Protein AF-A0A974H8M9-F1 (afdb_monomer)

Sequence (174 aa):
MPKRSYPFDSVSPLQLKTHVGEKELCQGVAGDTLMRDIFEKTKMLLFKGAKAVVGKQEHQRENGQDVSVPELPSGQTVIGHDGKLCRNTQLRKSTLTGVSKACSSCVRSVAAKETCSQCERYVCKQCCKVCSCCSAIICSFCTDVLLWIRISMRMPAVLQGNKRTDSFAQLGRK

Organism: Xenopus laevis (NCBI:txid8355)

Solvent-accessible surface area (backbone atoms only — not comparable to full-atom values): 11616 Å² total; per-residue (Å²): 131,85,79,77,80,74,93,60,75,93,70,60,77,81,88,70,90,76,89,83,51,71,72,54,51,56,71,35,98,59,11,70,60,52,52,49,52,50,50,52,53,50,52,51,51,52,52,53,52,51,49,60,58,56,65,60,61,78,79,68,87,72,82,92,74,79,89,77,68,78,86,70,64,93,78,47,69,40,76,40,100,86,72,43,83,34,68,64,72,81,67,77,80,59,87,59,90,72,68,72,69,30,15,77,80,78,64,48,72,50,94,64,67,48,60,16,77,84,76,70,42,44,24,32,77,89,41,42,45,67,39,93,88,74,66,45,40,31,34,60,74,56,49,59,58,50,49,53,54,50,55,69,71,66,64,78,93,75,88,84,89,80,87,82,78,88,79,80,89,77,89,78,92,130

Secondary structure (DSSP, 8-state):
-PPPP-TTTTTS---------HHHHHTSTTHHHHHHHHHHHHHHHHHHHHHHHHTTTTT--SS----------TTPEEEPTTS-EEE------S--TT---B-TTT--B-SS-EE-TTT--EE-TTTEEE-TTT--EEEHHHHHHHHHHHHHH---------------------

InterPro domains:
  IPR022773 Siva [PF05458] (1-145)
  IPR022773 Siva [PTHR14365] (1-145)

Nearest PDB structures (foldseek):
  2zet-assembly2_D  TM=4.647E-01  e=1.419E-01  Mus musculus
  7o4l-assembly1_4  TM=3.856E-01  e=3.793E+00  Saccharomyces cerevisiae S288C
  8c60-assembly1_C  TM=2.326E-01  e=3.793E+00  Homo sapiens
  8alz-assembly1_A  TM=2.414E-01  e=6.351E+00  Homo sapiens

pLDDT: mean 70.64, std 19.46, range [33.66, 98.31]

Foldseek 3Di:
DDDDPDPCPPPDPDPDDDDQDPVNCCVDPCNVVVVVVVVVVVVVVVVVVVCVVVVVVVPPPDDDDDDPDPPDPQFAWDQDPVRDTHGPPPDPPPPPPDPQCAAPPPRHNDPDWDAAPPPRTTHDPVQWDQDPPPRGIHGPVVVVVVVVVVVVVPDPDDDDDDDDDDDDDDDDDD

Radius of gyration: 32.17 Å; Cα contacts (8 Å, |Δi|>4): 108; chains: 1; bounding box: 104×56×83 Å

Mean predicted aligned error: 21.9 Å

Structure (mmCIF, N/CA/C/O backbone):
data_AF-A0A974H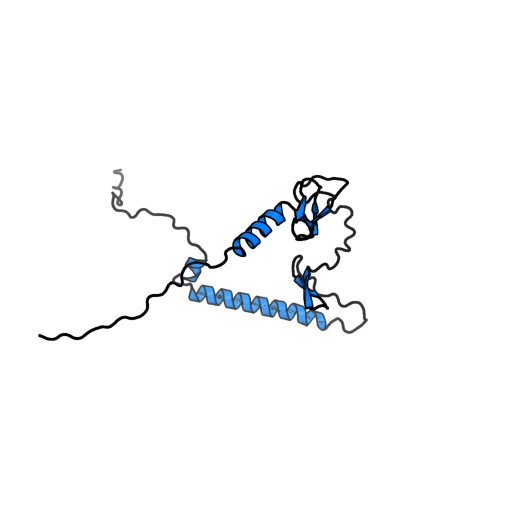8M9-F1
#
_entry.id   AF-A0A974H8M9-F1
#
loop_
_atom_site.group_PDB
_atom_site.id
_atom_site.type_symbol
_atom_site.label_atom_id
_atom_site.label_alt_id
_atom_site.label_comp_id
_atom_site.label_asym_id
_atom_site.label_entity_id
_atom_site.label_seq_id
_atom_site.pdbx_PDB_ins_code
_atom_site.Cartn_x
_atom_site.Cartn_y
_atom_site.Cartn_z
_atom_site.occupancy
_atom_site.B_iso_or_equiv
_atom_site.auth_seq_id
_atom_site.auth_comp_id
_atom_site.auth_asym_id
_atom_site.auth_atom_id
_atom_site.pdbx_PDB_model_num
ATOM 1 N N . MET A 1 1 ? -11.281 -34.585 49.694 1.00 60.88 1 MET A N 1
ATOM 2 C CA . MET A 1 1 ? -11.743 -33.178 49.703 1.00 60.88 1 MET A CA 1
ATOM 3 C C . MET A 1 1 ? -12.868 -33.026 48.692 1.00 60.88 1 MET A C 1
ATOM 5 O O . MET A 1 1 ? -12.695 -33.536 47.587 1.00 60.88 1 MET A O 1
ATOM 9 N N . PRO A 1 2 ? -13.993 -32.371 49.023 1.00 70.50 2 PRO A N 1
ATOM 10 C CA . PRO A 1 2 ? -15.037 -32.097 48.041 1.00 70.50 2 PRO A CA 1
ATOM 11 C C . PRO A 1 2 ? -14.475 -31.148 46.979 1.00 70.50 2 PRO A C 1
ATOM 13 O O . PRO A 1 2 ? -13.913 -30.104 47.322 1.00 70.50 2 PRO A O 1
ATOM 16 N N . LYS A 1 3 ? -14.583 -31.509 45.695 1.00 77.56 3 LYS A N 1
ATOM 17 C CA . LYS A 1 3 ? -14.291 -30.554 44.620 1.00 77.56 3 LYS A CA 1
ATOM 18 C C . LYS A 1 3 ? -15.301 -29.410 44.738 1.00 77.56 3 LYS A C 1
ATOM 20 O O . LYS A 1 3 ? -16.494 -29.667 44.867 1.00 77.56 3 LYS A O 1
ATOM 25 N N . ARG A 1 4 ? -14.820 -28.161 44.750 1.00 78.94 4 ARG A N 1
ATOM 26 C CA . ARG A 1 4 ? -15.691 -26.975 44.763 1.00 78.94 4 ARG A CA 1
ATOM 27 C C . ARG A 1 4 ? -16.603 -27.023 43.536 1.00 78.94 4 ARG A C 1
ATOM 29 O O . ARG A 1 4 ? -16.130 -27.356 42.449 1.00 78.94 4 ARG A O 1
ATOM 36 N N . SER A 1 5 ? -17.881 -26.708 43.724 1.00 73.31 5 SER A N 1
ATOM 37 C CA . SER A 1 5 ? -18.828 -26.553 42.622 1.00 73.31 5 SER A CA 1
ATOM 38 C C . SER A 1 5 ? -18.316 -25.488 41.648 1.00 73.31 5 SER A C 1
ATOM 40 O O . SER A 1 5 ? -17.778 -24.459 42.062 1.00 73.31 5 SER A O 1
ATOM 42 N N . TYR A 1 6 ? -18.414 -25.780 40.350 1.00 67.19 6 TYR A N 1
ATOM 43 C CA . TYR A 1 6 ? -17.958 -24.898 39.281 1.00 67.19 6 TYR A CA 1
ATOM 44 C C . TYR A 1 6 ? -18.928 -23.705 39.173 1.00 67.19 6 TYR A C 1
ATOM 46 O O . TYR A 1 6 ? -20.096 -23.910 38.861 1.00 67.19 6 TYR A O 1
ATOM 54 N N . PRO A 1 7 ? -18.495 -22.461 39.445 1.00 72.19 7 PRO A N 1
ATOM 55 C CA . PRO A 1 7 ? -19.400 -21.320 39.630 1.00 72.19 7 PRO A CA 1
ATOM 56 C C . PRO A 1 7 ? -19.967 -20.738 38.323 1.00 72.19 7 PRO A C 1
ATOM 58 O O . PRO A 1 7 ? -20.647 -19.717 38.356 1.00 72.19 7 PRO A O 1
ATOM 61 N N . PHE A 1 8 ? -19.687 -21.357 37.175 1.00 69.88 8 PHE A N 1
ATOM 62 C CA . PHE A 1 8 ? -20.058 -20.859 35.847 1.00 69.88 8 PHE A CA 1
ATOM 63 C C . PHE A 1 8 ? -21.043 -21.791 35.128 1.00 69.88 8 PHE A C 1
ATOM 65 O O . PHE A 1 8 ? -21.010 -21.903 33.902 1.00 69.88 8 PHE A O 1
ATOM 72 N N . ASP A 1 9 ? -21.910 -22.467 35.884 1.00 61.22 9 ASP A N 1
ATOM 73 C CA . ASP A 1 9 ? -22.947 -23.336 35.331 1.00 61.22 9 ASP A CA 1
ATOM 74 C C . ASP A 1 9 ? -23.902 -22.539 34.422 1.00 61.22 9 ASP A C 1
ATOM 76 O O . ASP A 1 9 ? -24.710 -21.720 34.856 1.00 61.22 9 ASP A O 1
ATOM 80 N N . SER A 1 10 ? -23.810 -22.820 33.122 1.00 60.97 10 SER A N 1
ATOM 81 C CA . SER A 1 10 ? -24.781 -22.546 32.047 1.00 60.97 10 SER A CA 1
ATOM 82 C C . SER A 1 10 ? -25.061 -21.104 31.584 1.00 60.97 10 SER A C 1
ATOM 84 O O . SER A 1 10 ? -25.602 -20.951 30.493 1.00 60.97 10 SER A O 1
ATOM 86 N N . VAL A 1 11 ? -24.668 -20.055 32.316 1.00 69.38 11 VAL A N 1
ATOM 87 C CA . VAL A 1 11 ? -24.926 -18.639 31.925 1.00 69.38 11 VAL A CA 1
ATOM 88 C C . VAL A 1 11 ? -23.673 -17.781 31.757 1.00 69.38 11 VAL A C 1
ATOM 90 O O . VAL A 1 11 ? -23.766 -16.578 31.510 1.00 69.38 11 VAL A O 1
ATOM 93 N N . SER A 1 12 ? -22.484 -18.374 31.857 1.00 71.38 12 SER A N 1
ATOM 94 C CA . SER A 1 12 ? -21.253 -17.616 31.639 1.00 71.38 12 SER A CA 1
ATOM 95 C C . SER A 1 12 ? -21.148 -17.199 30.168 1.00 71.38 12 SER A C 1
ATOM 97 O O . SER A 1 12 ? -21.273 -18.064 29.293 1.00 71.38 12 SER A O 1
ATOM 99 N N . PRO A 1 13 ? -20.941 -15.904 29.858 1.00 72.06 13 PRO A N 1
ATOM 100 C CA . PRO A 1 13 ? -20.799 -15.461 28.482 1.00 72.06 13 PRO A CA 1
ATOM 101 C C . PRO A 1 13 ? -19.645 -16.218 27.831 1.00 72.06 13 PRO A C 1
ATOM 103 O O . PRO A 1 13 ? -18.552 -16.328 28.392 1.00 72.06 13 PRO A O 1
ATOM 106 N N . LEU A 1 14 ? -19.908 -16.763 26.643 1.00 75.38 14 LEU A N 1
ATOM 107 C CA . LEU A 1 14 ? -18.922 -17.514 25.884 1.00 75.38 14 LEU A CA 1
ATOM 108 C C . LEU A 1 14 ? -17.716 -16.596 25.634 1.00 75.38 14 LEU A C 1
ATOM 110 O O . LEU A 1 14 ? -17.834 -15.589 24.936 1.00 75.38 14 LEU A O 1
ATOM 114 N N . GLN A 1 15 ? -16.569 -16.909 26.241 1.00 74.44 15 GLN A N 1
ATOM 115 C CA . GLN A 1 15 ? -15.338 -16.145 26.046 1.00 74.44 15 GLN A CA 1
ATOM 116 C C . GLN A 1 15 ? -14.828 -16.383 24.623 1.00 74.44 15 GLN A C 1
ATOM 118 O O . GLN A 1 15 ? -14.068 -17.312 24.351 1.00 74.44 15 GLN A O 1
ATOM 123 N N . LEU A 1 16 ? -15.292 -15.552 23.695 1.00 78.94 16 LEU A N 1
ATOM 124 C CA . LEU A 1 16 ? -14.881 -15.576 22.302 1.00 78.94 16 LEU A CA 1
ATOM 125 C C . LEU A 1 16 ? -13.637 -14.708 22.131 1.00 78.94 16 LEU A C 1
ATOM 127 O O . LEU A 1 16 ? -13.578 -13.566 22.587 1.00 78.94 16 LEU A O 1
ATOM 131 N N . LYS A 1 17 ? -12.630 -15.252 21.446 1.00 81.75 17 LYS A N 1
ATOM 132 C CA . LYS A 1 17 ? -11.500 -14.447 20.986 1.00 81.75 17 LYS A CA 1
ATOM 133 C C . LYS A 1 17 ? -11.962 -13.619 19.793 1.00 81.75 17 LYS A C 1
ATOM 135 O O . LYS A 1 17 ? -12.081 -14.144 18.690 1.00 81.75 17 LYS A O 1
ATOM 140 N N . THR A 1 18 ? -12.206 -12.336 20.019 1.00 82.00 18 THR A N 1
ATOM 141 C CA . THR A 1 18 ? -12.415 -11.372 18.936 1.00 82.00 18 THR A CA 1
ATOM 142 C C . THR A 1 18 ? -11.057 -10.943 1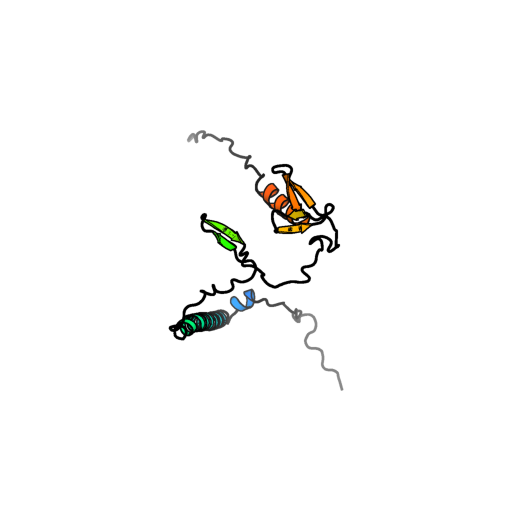8.401 1.00 82.00 18 THR A C 1
ATOM 144 O O . THR A 1 18 ? -10.188 -10.513 19.159 1.00 82.00 18 THR A O 1
ATOM 147 N N . HIS A 1 19 ? -10.853 -11.086 17.095 1.00 89.38 19 HIS A N 1
ATOM 148 C CA . HIS A 1 19 ? -9.691 -10.507 16.437 1.00 89.38 19 HIS A CA 1
ATOM 149 C C . HIS A 1 19 ? -9.839 -8.985 16.432 1.00 89.38 19 HIS A C 1
ATOM 151 O O . HIS A 1 19 ? -10.829 -8.492 15.900 1.00 89.38 19 HIS A O 1
ATOM 157 N N . VAL A 1 20 ? -8.860 -8.272 16.996 1.00 89.44 20 VAL A N 1
ATOM 158 C CA . VAL A 1 20 ? -8.841 -6.805 17.006 1.00 89.44 20 VAL A CA 1
ATOM 159 C C . VAL A 1 20 ? -7.838 -6.299 15.972 1.00 89.44 20 VAL A C 1
ATOM 161 O O . VAL A 1 20 ? -6.640 -6.558 16.082 1.00 89.44 20 VAL A O 1
ATOM 164 N N . GLY A 1 21 ? -8.330 -5.604 14.950 1.00 90.81 21 GLY A N 1
ATOM 165 C CA . GLY A 1 21 ? -7.540 -5.003 13.882 1.00 90.81 21 GLY A CA 1
ATOM 166 C C . GLY A 1 21 ? -7.081 -3.578 14.190 1.00 90.81 21 GLY A C 1
ATOM 167 O O . GLY A 1 21 ? -7.596 -2.894 15.071 1.00 90.81 21 GLY A O 1
ATOM 168 N N . GLU A 1 22 ? -6.133 -3.082 13.397 1.00 89.69 22 GLU A N 1
ATOM 169 C CA . GLU A 1 22 ? -5.565 -1.740 13.575 1.00 89.69 22 GLU A CA 1
ATOM 170 C C . GLU A 1 22 ? -6.621 -0.631 13.483 1.00 89.69 22 GLU A C 1
ATOM 172 O O . GLU A 1 22 ? -6.616 0.299 14.280 1.00 89.69 22 GLU A O 1
ATOM 177 N N . LYS A 1 23 ? -7.607 -0.773 12.590 1.00 89.00 23 LYS A N 1
ATOM 178 C CA . LYS A 1 23 ? -8.730 0.171 12.484 1.00 89.00 23 LYS A CA 1
ATOM 179 C C . LYS A 1 23 ? -9.539 0.275 13.782 1.00 89.00 23 LYS A C 1
ATOM 181 O O . LYS A 1 23 ? -9.978 1.364 14.139 1.00 89.00 23 LYS A O 1
ATOM 186 N N . GLU A 1 24 ? -9.729 -0.842 14.475 1.00 91.50 24 GLU A N 1
ATOM 187 C CA . GLU A 1 24 ? -10.467 -0.900 15.740 1.00 91.50 24 GLU A CA 1
ATOM 188 C C . GLU A 1 24 ? -9.628 -0.323 16.884 1.00 91.50 24 GLU A C 1
ATOM 190 O O . GLU A 1 24 ? -10.170 0.339 17.763 1.00 91.50 24 GLU A O 1
ATOM 195 N N . LEU A 1 25 ? -8.300 -0.472 16.829 1.00 89.19 25 LEU A N 1
ATOM 196 C CA . LEU A 1 25 ? -7.379 0.205 17.747 1.00 89.19 25 LEU A CA 1
ATOM 197 C C . LEU A 1 25 ? -7.404 1.726 17.558 1.00 89.19 25 LEU A C 1
ATOM 199 O O . LEU A 1 25 ? -7.464 2.463 18.541 1.00 89.19 25 LEU A O 1
ATOM 203 N N . CYS A 1 26 ? -7.428 2.202 16.310 1.00 88.69 26 CYS A N 1
ATOM 204 C CA . CYS A 1 26 ? -7.523 3.629 15.998 1.00 88.69 26 CYS A CA 1
ATOM 205 C C . CYS A 1 26 ? -8.835 4.262 16.484 1.00 88.69 26 CYS A C 1
ATOM 207 O O . CYS A 1 26 ? -8.857 5.449 16.786 1.00 88.69 26 CYS A O 1
ATOM 209 N N . GLN A 1 27 ? -9.918 3.483 16.552 1.00 90.62 27 GLN A N 1
ATOM 210 C CA . GLN A 1 27 ? -11.236 3.920 17.033 1.00 90.62 27 GLN A CA 1
ATOM 211 C C . GLN A 1 27 ? -11.491 3.548 18.503 1.00 90.62 27 GLN A C 1
ATOM 213 O O . GLN A 1 27 ? -12.582 3.777 19.021 1.00 90.62 27 GLN A O 1
ATOM 218 N N . GLY A 1 28 ? -10.504 2.945 19.170 1.00 89.69 28 GLY A N 1
ATOM 219 C CA . GLY A 1 28 ? -10.612 2.507 20.553 1.00 89.69 28 GLY A CA 1
ATOM 220 C C . GLY A 1 28 ? -10.548 3.664 21.551 1.00 89.69 28 GLY A C 1
ATOM 221 O O . GLY A 1 28 ? -10.289 4.813 21.205 1.00 89.69 28 GLY A O 1
ATOM 222 N N . VAL A 1 29 ? -10.713 3.336 22.834 1.00 91.38 29 VAL A N 1
ATOM 223 C CA . VAL A 1 29 ? -10.716 4.302 23.954 1.00 91.38 29 VAL A CA 1
ATOM 224 C C . VAL A 1 29 ? -9.438 5.154 24.013 1.00 91.38 29 VAL A C 1
ATOM 226 O O . VAL A 1 29 ? -9.485 6.312 24.409 1.00 91.38 29 VAL A O 1
ATOM 229 N N . ALA A 1 30 ? -8.301 4.594 23.594 1.00 88.62 30 ALA A N 1
ATOM 230 C CA . ALA A 1 30 ? -7.009 5.282 23.522 1.00 88.62 30 ALA A CA 1
ATOM 231 C C . ALA A 1 30 ? -6.596 5.645 22.077 1.00 88.62 30 ALA A C 1
ATOM 233 O O . ALA A 1 30 ? -5.414 5.853 21.794 1.00 88.62 30 ALA A O 1
ATOM 234 N N . GLY A 1 31 ? -7.553 5.701 21.145 1.00 94.12 31 GLY A N 1
ATOM 235 C CA . GLY A 1 31 ? -7.300 6.005 19.736 1.00 94.12 31 GLY A CA 1
ATOM 236 C C . GLY A 1 31 ? -6.640 7.371 19.541 1.00 94.12 31 GLY A C 1
ATOM 237 O O . GLY A 1 31 ? -5.663 7.488 18.805 1.00 94.12 31 GLY A O 1
ATOM 238 N N . ASP A 1 32 ? -7.088 8.385 20.285 1.00 94.44 32 ASP A N 1
ATOM 239 C CA . ASP A 1 32 ? -6.557 9.750 20.182 1.00 94.44 32 ASP A CA 1
ATOM 240 C C . ASP A 1 32 ? -5.078 9.850 20.573 1.00 94.44 32 ASP A C 1
ATOM 242 O O . ASP A 1 32 ? -4.302 10.558 19.924 1.00 94.44 32 ASP A O 1
ATOM 246 N N . THR A 1 33 ? -4.656 9.129 21.617 1.00 95.06 33 THR A N 1
ATOM 247 C CA . THR A 1 33 ? -3.244 9.092 22.018 1.00 95.06 33 THR A CA 1
ATOM 248 C C . THR A 1 33 ? -2.407 8.327 21.000 1.00 95.06 33 THR A C 1
ATOM 250 O O . THR A 1 33 ? -1.348 8.806 20.604 1.00 95.06 33 THR A O 1
ATOM 253 N N . LEU A 1 34 ? -2.917 7.198 20.491 1.00 94.44 34 LEU A N 1
ATOM 254 C CA . LEU A 1 34 ? -2.253 6.424 19.440 1.00 94.44 34 LEU A CA 1
ATOM 255 C C . LEU A 1 34 ? -2.040 7.261 18.168 1.00 94.44 34 LEU A C 1
ATOM 257 O O . LEU A 1 34 ? -0.948 7.259 17.600 1.00 94.44 34 LEU A O 1
ATOM 261 N N . MET A 1 35 ? -3.059 8.005 17.727 1.00 94.12 35 MET A N 1
ATOM 262 C CA . MET A 1 35 ? -2.964 8.860 16.539 1.00 94.12 35 MET A CA 1
ATOM 263 C C . MET A 1 35 ? -1.947 9.986 16.724 1.00 94.12 35 MET A C 1
ATOM 265 O O . MET A 1 35 ? -1.188 10.290 15.801 1.00 94.12 35 MET A O 1
ATOM 269 N N . ARG A 1 36 ? -1.889 10.579 17.922 1.00 96.25 36 ARG A N 1
ATOM 270 C CA . ARG A 1 36 ? -0.901 11.610 18.256 1.00 96.25 36 ARG A CA 1
ATOM 271 C C . ARG A 1 36 ? 0.526 11.069 18.171 1.00 96.25 36 ARG A C 1
ATOM 273 O O . ARG A 1 36 ? 1.370 11.697 17.533 1.00 96.25 36 ARG A O 1
ATOM 280 N N . ASP A 1 37 ? 0.770 9.882 18.717 1.00 96.50 37 ASP A N 1
ATOM 281 C CA . ASP A 1 37 ? 2.085 9.241 18.673 1.00 96.50 37 ASP A CA 1
ATOM 282 C C . ASP A 1 37 ? 2.510 8.893 17.240 1.00 96.50 37 ASP A C 1
ATOM 284 O O . ASP A 1 37 ? 3.669 9.080 16.861 1.00 96.50 37 ASP A O 1
ATOM 288 N N . ILE A 1 38 ? 1.578 8.398 16.417 1.00 96.00 38 ILE A N 1
ATOM 289 C CA . ILE A 1 38 ? 1.831 8.116 14.996 1.00 96.00 38 ILE A CA 1
ATOM 290 C C . ILE A 1 38 ? 2.188 9.404 14.257 1.00 96.00 38 ILE A C 1
ATOM 292 O O . ILE A 1 38 ? 3.160 9.430 13.494 1.00 96.00 38 ILE A O 1
ATOM 296 N N . PHE A 1 39 ? 1.435 10.478 14.496 1.00 97.38 39 PHE A N 1
ATOM 297 C CA . PHE A 1 39 ? 1.706 11.776 13.896 1.00 97.38 39 PHE A CA 1
ATOM 298 C C . PHE A 1 39 ? 3.100 12.284 14.274 1.00 97.38 39 PHE A C 1
ATOM 300 O O . PHE A 1 39 ? 3.876 12.664 13.396 1.00 97.38 39 PHE A O 1
ATOM 307 N N . GLU A 1 40 ? 3.460 12.233 15.556 1.00 98.31 40 GLU A N 1
ATOM 308 C CA . GLU A 1 40 ? 4.749 12.725 16.041 1.00 98.31 40 GLU A CA 1
ATOM 309 C C . GLU A 1 40 ? 5.928 11.906 15.499 1.00 98.31 40 GLU A C 1
ATOM 311 O O . GLU A 1 40 ? 6.911 12.471 15.006 1.00 98.31 40 GLU A O 1
ATOM 316 N N . LYS A 1 41 ? 5.794 10.575 15.462 1.00 97.81 41 LYS A N 1
ATOM 317 C CA . LYS A 1 41 ? 6.778 9.685 14.826 1.00 97.81 41 LYS A CA 1
ATOM 318 C C . LYS A 1 41 ? 6.952 9.996 13.343 1.00 97.81 41 LYS A C 1
ATOM 320 O O . LYS A 1 41 ? 8.083 10.099 12.864 1.00 97.81 41 LYS A O 1
ATOM 325 N N . THR A 1 42 ? 5.847 10.170 12.621 1.00 97.81 42 THR A N 1
ATOM 326 C CA . THR A 1 42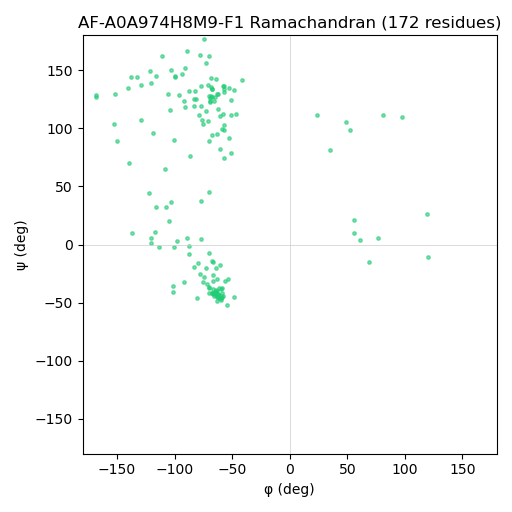 ? 5.871 10.456 11.179 1.00 97.81 42 THR A CA 1
ATOM 327 C C . THR A 1 42 ? 6.505 11.816 10.909 1.00 97.81 42 THR A C 1
ATOM 329 O O . THR A 1 42 ? 7.390 11.930 10.062 1.00 97.81 42 THR A O 1
ATOM 332 N N . LYS A 1 43 ? 6.131 12.837 11.688 1.00 97.69 43 LYS A N 1
ATOM 333 C CA . LYS A 1 43 ? 6.724 14.175 11.641 1.00 97.69 43 LYS A CA 1
ATOM 334 C C . LYS A 1 43 ? 8.240 14.105 11.824 1.00 97.69 43 LYS A C 1
ATOM 336 O O . LYS A 1 43 ? 8.980 14.614 10.984 1.00 97.69 43 LYS A O 1
ATOM 341 N N . MET A 1 44 ? 8.713 13.434 12.875 1.00 97.50 44 MET A N 1
ATOM 342 C CA . MET A 1 44 ? 10.146 13.261 13.127 1.00 97.50 44 MET A CA 1
ATOM 343 C C . MET A 1 44 ? 10.853 12.569 11.954 1.00 97.50 44 MET A C 1
ATOM 345 O O . MET A 1 44 ? 11.928 13.011 11.544 1.00 97.50 44 MET A O 1
ATOM 349 N N . LEU A 1 45 ? 10.259 11.509 11.397 1.00 97.50 45 LEU A N 1
ATOM 350 C CA . LEU A 1 45 ? 10.838 10.771 10.276 1.00 97.50 45 LEU A CA 1
ATOM 351 C C . LEU A 1 45 ? 10.991 11.653 9.028 1.00 97.50 45 LEU A C 1
ATOM 353 O O . LEU A 1 45 ? 12.047 11.636 8.396 1.00 97.50 45 LEU A O 1
ATOM 357 N N . LEU A 1 46 ? 9.979 12.469 8.721 1.00 97.06 46 LEU A N 1
ATOM 358 C CA . LEU A 1 46 ? 10.000 13.405 7.595 1.00 97.06 46 LEU A CA 1
ATOM 359 C C . LEU A 1 46 ? 11.089 14.471 7.758 1.00 97.06 46 LEU A C 1
ATOM 361 O O . LEU A 1 46 ? 11.890 14.671 6.846 1.00 97.06 46 LEU A O 1
ATOM 365 N N . PHE A 1 47 ? 11.181 15.111 8.928 1.00 96.12 47 PHE A N 1
ATOM 366 C CA . PHE A 1 47 ? 12.212 16.126 9.178 1.00 96.12 47 PHE A CA 1
ATOM 367 C C . PHE A 1 47 ? 13.625 15.534 9.198 1.00 96.12 47 PHE A C 1
ATOM 369 O O . PHE A 1 47 ? 14.556 16.134 8.658 1.00 96.12 47 PHE A O 1
ATOM 376 N N . LYS A 1 48 ? 13.796 14.333 9.763 1.00 95.81 48 LYS A N 1
ATOM 377 C CA . LYS A 1 48 ? 15.074 13.612 9.735 1.00 95.81 48 LYS A CA 1
ATOM 378 C C . LYS A 1 48 ? 15.489 13.270 8.301 1.00 95.81 48 LYS A C 1
ATOM 380 O O . LYS A 1 48 ? 16.648 13.475 7.946 1.00 95.81 48 LYS A O 1
ATOM 385 N N . GLY A 1 49 ? 14.550 12.796 7.480 1.00 93.69 49 GLY A N 1
ATOM 386 C CA . GLY A 1 49 ? 14.772 12.521 6.061 1.00 93.69 49 GLY A CA 1
ATOM 387 C C . GLY A 1 49 ? 15.150 13.778 5.277 1.00 93.69 49 GLY A C 1
ATOM 388 O O . GLY A 1 49 ? 16.148 13.773 4.560 1.00 93.69 49 GLY A O 1
ATOM 389 N N . ALA A 1 50 ? 14.426 14.882 5.482 1.00 93.38 50 ALA A N 1
ATOM 390 C CA . ALA A 1 50 ? 14.725 16.166 4.849 1.00 93.38 50 ALA A CA 1
ATOM 391 C C . ALA A 1 50 ? 16.132 16.673 5.214 1.00 93.38 50 ALA A C 1
ATOM 393 O O . ALA A 1 50 ? 16.912 17.029 4.330 1.00 93.38 50 ALA A O 1
ATOM 394 N N . LYS A 1 51 ? 16.508 16.620 6.500 1.00 89.38 51 LYS A N 1
ATOM 395 C CA . LYS A 1 51 ? 17.851 17.011 6.957 1.00 89.38 51 LYS A CA 1
ATOM 396 C C . LYS A 1 51 ? 18.954 16.146 6.339 1.00 89.38 51 LYS A C 1
ATOM 398 O O . LYS A 1 51 ? 20.010 16.669 6.001 1.00 89.38 51 LYS A O 1
ATOM 403 N N . ALA A 1 52 ? 18.718 14.845 6.162 1.00 87.44 52 ALA A N 1
ATOM 404 C CA . ALA A 1 52 ? 19.686 13.940 5.542 1.00 87.44 52 ALA A CA 1
ATOM 405 C C . ALA A 1 52 ? 19.930 14.233 4.048 1.00 87.44 52 ALA A C 1
ATOM 407 O O . ALA A 1 52 ? 21.009 13.930 3.543 1.00 87.44 52 ALA A O 1
ATOM 408 N N . VAL A 1 53 ? 18.956 14.821 3.345 1.00 81.88 53 VAL A N 1
ATOM 409 C CA . VAL A 1 53 ? 19.115 15.265 1.949 1.00 81.88 53 VAL A CA 1
ATOM 410 C C . VAL A 1 53 ? 19.834 16.613 1.883 1.00 81.88 53 VAL A C 1
ATOM 412 O O . VAL A 1 53 ? 20.783 16.755 1.118 1.00 81.88 53 VAL A O 1
ATOM 415 N N . VAL A 1 54 ? 19.437 17.580 2.717 1.00 75.44 54 VAL A N 1
ATOM 416 C CA . VAL A 1 54 ? 20.034 18.930 2.730 1.00 75.44 54 VAL A CA 1
ATOM 417 C C . VAL A 1 54 ? 21.487 18.901 3.221 1.00 75.44 54 VAL A C 1
ATOM 419 O O . VAL A 1 54 ? 22.356 19.507 2.606 1.00 75.44 54 VAL A O 1
ATOM 422 N N . GLY A 1 55 ? 21.795 18.115 4.258 1.00 60.03 55 GLY A N 1
ATOM 423 C CA . GLY A 1 55 ? 23.156 17.997 4.797 1.00 60.03 55 GLY A CA 1
ATOM 424 C C . GLY A 1 55 ? 24.168 17.327 3.857 1.00 60.03 55 GLY A C 1
ATOM 425 O O . GLY A 1 55 ? 25.368 17.458 4.068 1.00 60.03 55 GLY A O 1
ATOM 426 N N . LYS A 1 56 ? 23.717 16.637 2.799 1.00 57.06 56 LYS A N 1
ATOM 427 C CA . LYS A 1 56 ? 24.602 16.109 1.746 1.00 57.06 56 LYS A CA 1
ATOM 428 C C . LYS A 1 56 ? 25.021 17.170 0.722 1.00 57.06 56 LYS A C 1
ATOM 430 O O . LYS A 1 56 ? 25.978 16.934 -0.008 1.00 57.06 56 LYS A O 1
ATOM 435 N N . GLN A 1 57 ? 24.341 18.319 0.660 1.00 53.66 57 GLN A N 1
ATOM 436 C CA . GLN A 1 57 ? 24.669 19.391 -0.288 1.00 53.66 57 GLN A CA 1
ATOM 437 C C . GLN A 1 57 ? 25.798 20.317 0.195 1.00 53.66 57 GLN A C 1
ATOM 439 O O . GLN A 1 57 ? 26.433 20.968 -0.630 1.00 53.66 57 GLN A O 1
ATOM 444 N N . GLU A 1 58 ? 26.101 20.362 1.497 1.00 46.94 58 GLU A N 1
ATOM 445 C CA . GLU A 1 58 ? 27.091 21.307 2.049 1.00 46.94 58 GLU A CA 1
ATOM 446 C C . GLU A 1 58 ? 28.547 20.803 2.028 1.00 46.94 58 GLU A C 1
ATOM 448 O O . GLU A 1 58 ? 29.450 21.545 2.397 1.00 46.94 58 GLU A O 1
ATOM 453 N N . HIS A 1 59 ? 28.809 19.577 1.556 1.00 46.84 59 HIS A N 1
ATOM 454 C CA . HIS A 1 59 ? 30.172 19.024 1.441 1.00 46.84 59 HIS A CA 1
ATOM 455 C C . HIS A 1 59 ? 30.612 18.699 0.001 1.00 46.84 59 HIS A C 1
ATOM 457 O O . HIS A 1 59 ? 31.642 18.064 -0.193 1.00 46.84 59 HIS A O 1
ATOM 463 N N . GLN A 1 60 ? 29.858 19.131 -1.018 1.00 44.91 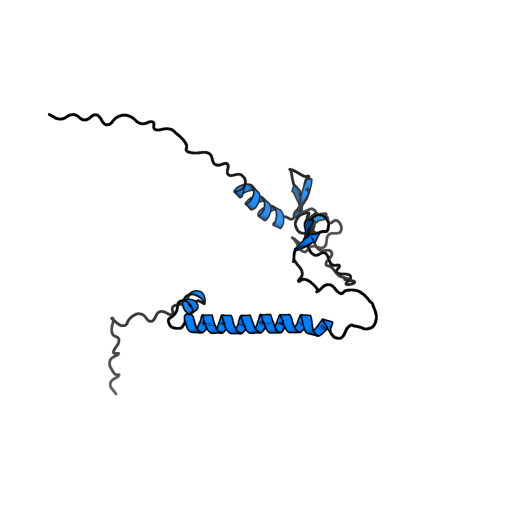60 GLN A N 1
ATOM 464 C CA . GLN A 1 60 ? 30.218 18.959 -2.438 1.00 44.91 60 GLN A CA 1
ATOM 465 C C . GLN A 1 60 ? 30.305 20.297 -3.185 1.00 44.91 60 GLN A C 1
ATOM 467 O O . GLN A 1 60 ? 29.817 20.448 -4.303 1.00 44.91 60 GLN A O 1
ATOM 472 N N . ARG A 1 61 ? 30.940 21.296 -2.566 1.00 47.81 61 ARG A N 1
ATOM 473 C CA . ARG A 1 61 ? 31.448 22.472 -3.280 1.00 47.81 61 ARG A CA 1
ATOM 474 C C . ARG A 1 61 ? 32.963 22.417 -3.341 1.00 47.81 61 ARG A C 1
ATOM 476 O O . ARG A 1 61 ? 33.621 23.249 -2.748 1.00 47.81 61 ARG A O 1
ATOM 483 N N . GLU A 1 62 ? 33.479 21.422 -4.046 1.00 46.97 62 GLU A N 1
ATOM 484 C CA . GLU A 1 62 ? 34.718 21.526 -4.810 1.00 46.97 62 GLU A CA 1
ATOM 485 C C . GLU A 1 62 ? 34.826 20.297 -5.715 1.00 46.97 62 GLU A C 1
ATOM 487 O O . GLU A 1 62 ? 34.694 19.158 -5.276 1.00 46.97 62 GLU A O 1
ATOM 492 N N . ASN A 1 63 ? 35.067 20.579 -6.991 1.00 35.94 63 ASN A N 1
ATOM 493 C CA . ASN A 1 63 ? 35.258 19.664 -8.109 1.00 35.94 63 ASN A CA 1
ATOM 494 C C . ASN A 1 63 ? 33.996 19.073 -8.763 1.00 35.94 63 ASN A C 1
ATOM 496 O O . ASN A 1 63 ? 33.259 18.266 -8.204 1.00 35.94 63 ASN A O 1
ATOM 500 N N . GLY A 1 64 ? 33.764 19.509 -10.002 1.00 49.62 64 GLY A N 1
ATOM 501 C CA . GLY A 1 64 ? 32.643 19.074 -10.816 1.00 49.62 64 GLY A CA 1
ATOM 502 C C . GLY A 1 64 ? 32.774 17.618 -11.237 1.00 49.62 64 GLY A C 1
ATOM 503 O O . GLY A 1 64 ? 33.768 17.242 -11.844 1.00 49.62 64 GLY A O 1
ATOM 504 N N . GLN A 1 65 ? 31.731 16.831 -10.985 1.00 39.22 65 GLN A N 1
ATOM 505 C CA . GLN A 1 65 ? 31.354 15.690 -11.811 1.00 39.22 65 GLN A CA 1
ATOM 506 C C . GLN A 1 65 ? 29.968 15.187 -11.403 1.00 39.22 65 GLN A C 1
ATOM 508 O O . GLN A 1 65 ? 29.709 14.921 -10.237 1.00 39.22 65 GLN A O 1
ATOM 513 N N . ASP A 1 66 ? 29.116 15.096 -12.422 1.00 39.09 66 ASP A N 1
ATOM 514 C CA . ASP A 1 66 ? 27.889 14.308 -12.546 1.00 39.09 66 ASP A CA 1
ATOM 515 C C . ASP A 1 66 ? 26.868 14.379 -11.393 1.00 39.09 66 ASP A C 1
ATOM 517 O O . ASP A 1 66 ? 27.004 13.778 -10.327 1.00 39.09 66 ASP A O 1
ATOM 521 N N . VAL A 1 67 ? 25.777 15.101 -11.657 1.00 42.59 67 VAL A N 1
ATOM 522 C CA . VAL A 1 67 ? 24.588 15.158 -10.804 1.00 42.59 67 VAL A CA 1
ATOM 523 C C . VAL A 1 67 ? 23.981 13.756 -10.740 1.00 42.59 67 VAL A C 1
ATOM 525 O O . VAL A 1 67 ? 23.187 13.362 -11.594 1.00 42.59 67 VAL A O 1
ATOM 528 N N . SER A 1 68 ? 24.336 12.998 -9.704 1.00 48.00 68 SER A N 1
ATOM 529 C CA . SER A 1 68 ? 23.643 11.761 -9.354 1.00 48.00 68 SER A CA 1
ATOM 530 C C . SER A 1 68 ? 22.230 12.111 -8.884 1.00 48.00 68 SER A C 1
ATOM 532 O O . SER A 1 68 ? 21.974 12.469 -7.734 1.00 48.00 68 SER A O 1
ATOM 534 N N . VAL A 1 69 ? 21.299 12.056 -9.838 1.00 55.66 69 VAL A N 1
ATOM 535 C CA . VAL A 1 69 ? 19.855 12.070 -9.598 1.00 55.66 69 VAL A CA 1
ATOM 536 C C . VAL A 1 69 ? 19.554 11.031 -8.509 1.00 55.66 69 VAL A C 1
ATOM 538 O O . VAL A 1 69 ? 20.063 9.912 -8.613 1.00 55.66 69 VAL A O 1
ATOM 541 N N . PRO A 1 70 ? 18.759 11.356 -7.470 1.00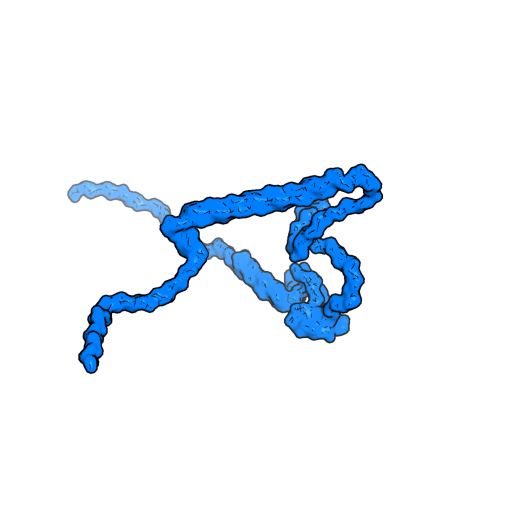 54.53 70 PRO A N 1
ATOM 542 C CA . PRO A 1 70 ? 18.390 10.384 -6.448 1.00 54.53 70 PRO A CA 1
ATOM 543 C C . PRO A 1 70 ? 17.838 9.129 -7.124 1.00 54.53 70 PRO A C 1
ATOM 545 O O . PRO A 1 70 ? 16.911 9.240 -7.928 1.00 54.53 70 PRO A O 1
ATOM 548 N N . GLU A 1 71 ? 18.417 7.958 -6.835 1.00 59.06 71 GLU A N 1
ATOM 549 C CA . GLU A 1 71 ? 17.932 6.682 -7.363 1.00 59.06 71 GLU A CA 1
ATOM 550 C C . GLU A 1 71 ? 16.466 6.503 -6.949 1.00 59.06 71 GLU A C 1
ATOM 552 O O . GLU A 1 71 ? 16.142 6.140 -5.816 1.00 59.06 71 GLU A O 1
ATOM 557 N N . LEU A 1 72 ? 15.559 6.828 -7.872 1.00 58.22 72 LEU A N 1
ATOM 558 C CA . LEU A 1 72 ? 14.128 6.679 -7.670 1.00 58.22 72 LEU A CA 1
ATOM 559 C C . LEU A 1 72 ? 13.821 5.178 -7.590 1.00 58.22 72 LEU A C 1
ATOM 561 O O . LEU A 1 72 ? 14.295 4.415 -8.441 1.00 58.22 72 LEU A O 1
ATOM 565 N N . PRO A 1 73 ? 13.023 4.735 -6.606 1.00 58.56 73 PRO A N 1
ATOM 566 C CA . PRO A 1 73 ? 12.707 3.328 -6.426 1.00 58.56 73 PRO A CA 1
ATOM 567 C C . PRO A 1 73 ? 12.168 2.706 -7.721 1.00 58.56 73 PRO A C 1
ATOM 569 O O . PRO A 1 73 ? 11.324 3.272 -8.423 1.00 58.56 73 PRO A O 1
ATOM 572 N N . SER A 1 74 ? 12.688 1.518 -8.040 1.00 58.28 74 SER A N 1
ATOM 573 C CA . SER A 1 74 ? 12.355 0.761 -9.247 1.00 58.28 74 SER A CA 1
ATOM 574 C C . SER A 1 74 ? 10.840 0.621 -9.406 1.00 58.28 74 SER A C 1
ATOM 576 O O . SER A 1 74 ? 10.193 -0.102 -8.652 1.00 58.28 74 SER A O 1
ATOM 578 N N . GLY A 1 75 ? 10.281 1.280 -10.424 1.00 64.06 75 GLY A N 1
ATOM 579 C CA . GLY A 1 75 ? 8.848 1.256 -10.728 1.00 64.06 75 GLY A CA 1
ATOM 580 C C . GLY A 1 75 ? 8.157 2.617 -10.692 1.00 64.06 75 GLY A C 1
ATOM 581 O O . GLY A 1 75 ? 7.033 2.701 -11.177 1.00 64.06 75 GLY A O 1
ATOM 582 N N . GLN A 1 76 ? 8.816 3.667 -10.199 1.00 76.69 76 GLN A N 1
ATOM 583 C CA . GLN A 1 76 ? 8.280 5.024 -10.254 1.00 76.69 76 GLN A CA 1
ATOM 584 C C . GLN A 1 76 ? 8.228 5.548 -11.701 1.00 76.69 76 GLN A C 1
ATOM 586 O O . GLN A 1 76 ? 9.170 5.376 -12.482 1.00 76.69 76 GLN A O 1
ATOM 591 N N . THR A 1 77 ? 7.110 6.174 -12.071 1.00 80.94 77 THR A N 1
ATOM 592 C CA . THR A 1 77 ? 6.970 6.894 -13.342 1.00 80.94 77 THR A CA 1
ATOM 593 C C . THR A 1 77 ? 7.562 8.295 -13.210 1.00 80.94 77 THR A C 1
ATOM 595 O O . THR A 1 77 ? 7.269 9.004 -12.249 1.00 80.94 77 THR A O 1
ATOM 598 N N . VAL A 1 78 ? 8.389 8.683 -14.172 1.00 84.69 78 VAL A N 1
ATOM 599 C CA . VAL A 1 78 ? 8.981 10.012 -14.336 1.00 84.69 78 VAL A CA 1
ATOM 600 C C . VAL A 1 78 ? 8.246 10.768 -15.439 1.00 84.69 78 VAL A C 1
ATOM 602 O O . VAL A 1 78 ? 7.719 10.164 -16.370 1.00 84.69 78 VAL A O 1
ATOM 605 N N . ILE A 1 79 ? 8.200 12.093 -15.346 1.00 86.56 79 ILE A N 1
ATOM 606 C CA . ILE A 1 79 ? 7.650 12.936 -16.412 1.00 86.56 79 ILE A CA 1
ATOM 607 C C . ILE A 1 79 ? 8.759 13.136 -17.451 1.00 86.56 79 ILE A C 1
ATOM 609 O O . ILE A 1 79 ? 9.832 13.638 -17.120 1.00 86.56 79 ILE A O 1
ATOM 613 N N . GLY A 1 80 ? 8.522 12.687 -18.682 1.00 81.00 80 GLY A N 1
ATOM 614 C CA . GLY A 1 80 ? 9.420 12.875 -19.814 1.00 81.00 80 GLY A CA 1
ATOM 615 C C . GLY A 1 80 ? 9.463 14.330 -20.273 1.00 81.00 80 GLY A C 1
ATOM 616 O O . GLY A 1 80 ? 8.567 15.122 -19.981 1.00 81.00 80 GLY A O 1
ATOM 617 N N . HIS A 1 81 ? 10.497 14.685 -21.035 1.00 77.38 81 HIS A N 1
ATOM 618 C CA . HIS A 1 81 ? 10.622 16.023 -21.630 1.00 77.38 81 HIS A CA 1
ATOM 619 C C . HIS A 1 81 ? 9.472 16.376 -22.592 1.00 77.38 81 HIS A C 1
ATOM 621 O O . HIS A 1 81 ? 9.253 17.544 -22.887 1.00 77.38 81 HIS A O 1
ATOM 627 N N . ASP A 1 82 ? 8.723 15.377 -23.055 1.00 79.88 82 ASP A N 1
ATOM 628 C CA . ASP A 1 82 ? 7.511 15.499 -23.864 1.00 79.88 82 ASP A CA 1
ATOM 629 C C . ASP A 1 82 ? 6.221 15.619 -23.025 1.00 79.88 82 ASP A C 1
ATOM 631 O O . ASP A 1 82 ? 5.119 15.598 -23.573 1.00 79.88 82 ASP A O 1
ATOM 635 N N . GLY A 1 83 ? 6.339 15.712 -21.695 1.00 77.50 83 GLY A N 1
ATOM 636 C CA . GLY A 1 83 ? 5.218 15.817 -20.760 1.00 77.50 83 GLY A CA 1
ATOM 637 C C . GLY A 1 83 ? 4.476 14.502 -20.504 1.00 77.50 83 GLY A C 1
ATOM 638 O O . GLY A 1 83 ? 3.460 14.504 -19.809 1.00 77.50 83 GLY A O 1
ATOM 639 N N . LYS A 1 84 ? 4.951 13.371 -21.041 1.00 80.50 84 LYS A N 1
ATOM 640 C CA . LYS A 1 84 ? 4.317 12.062 -20.837 1.00 80.50 84 LYS A CA 1
ATOM 641 C C . LYS A 1 84 ? 4.898 11.341 -19.630 1.00 80.50 84 LYS A C 1
ATOM 643 O O . LYS A 1 84 ? 6.052 11.529 -19.260 1.00 80.50 84 LYS A O 1
ATOM 648 N N . LEU A 1 85 ? 4.091 10.485 -19.010 1.00 74.56 85 LEU A N 1
ATOM 649 C CA . LEU A 1 85 ? 4.551 9.622 -17.925 1.00 74.56 85 LEU A CA 1
ATOM 650 C C . LEU A 1 85 ? 5.356 8.456 -18.510 1.00 74.56 85 LEU A C 1
ATOM 652 O O . LEU A 1 85 ? 4.795 7.535 -19.100 1.00 74.56 85 LEU A O 1
ATOM 656 N N . CYS A 1 86 ? 6.670 8.494 -18.325 1.00 70.44 86 CYS A N 1
ATOM 657 C CA . CYS A 1 86 ? 7.606 7.447 -18.709 1.00 70.44 86 CYS A CA 1
ATOM 658 C C . CYS A 1 86 ? 7.963 6.610 -17.483 1.00 70.44 86 CYS A C 1
ATOM 660 O O . CYS A 1 86 ? 8.100 7.126 -16.378 1.00 70.44 86 CYS A O 1
ATOM 662 N N . ARG A 1 87 ? 8.154 5.301 -17.628 1.00 69.94 87 ARG A N 1
ATOM 663 C CA . ARG A 1 87 ? 8.701 4.506 -16.523 1.00 69.94 87 ARG A CA 1
ATOM 664 C C . ARG A 1 87 ? 10.177 4.863 -16.346 1.00 69.94 87 ARG A C 1
ATOM 666 O O . ARG A 1 87 ? 10.880 4.999 -17.348 1.00 69.94 87 ARG A O 1
ATOM 673 N N . ASN A 1 88 ? 10.650 5.017 -15.102 1.00 65.00 88 ASN A N 1
ATOM 674 C CA . ASN A 1 88 ? 12.069 5.261 -14.851 1.00 65.00 88 ASN A CA 1
ATOM 675 C C . ASN A 1 88 ? 12.902 4.099 -15.420 1.00 65.00 88 ASN A C 1
ATOM 677 O O . ASN A 1 88 ? 13.007 3.035 -14.811 1.00 65.00 88 ASN A O 1
ATOM 681 N N . THR A 1 89 ? 13.467 4.323 -16.604 1.00 57.84 89 THR A N 1
ATOM 682 C CA . THR A 1 89 ? 14.378 3.414 -17.300 1.00 57.84 89 THR A CA 1
ATOM 683 C C . THR A 1 89 ? 15.797 3.944 -17.144 1.00 57.84 89 THR A C 1
ATOM 685 O O . THR A 1 89 ? 16.592 3.859 -18.077 1.00 57.84 89 THR A O 1
ATOM 688 N N . GLN A 1 90 ? 16.136 4.518 -15.977 1.00 54.66 90 GLN A N 1
ATOM 689 C CA . GLN A 1 90 ? 17.528 4.644 -15.552 1.00 54.66 90 GLN A CA 1
ATOM 690 C C . GLN A 1 90 ? 18.110 3.235 -15.432 1.00 54.66 90 GLN A C 1
ATOM 692 O O . GLN A 1 90 ? 18.091 2.569 -14.403 1.00 54.66 90 GLN A O 1
ATOM 697 N N . LEU A 1 91 ? 18.501 2.744 -16.602 1.00 48.41 91 LEU A N 1
ATOM 698 C CA . LEU A 1 91 ? 19.763 2.131 -16.894 1.00 48.41 91 LEU A CA 1
ATOM 699 C C . LEU A 1 91 ? 20.301 1.338 -15.712 1.00 48.41 91 LEU A C 1
ATOM 701 O O . LEU A 1 91 ? 21.251 1.727 -15.040 1.00 48.41 91 LEU A O 1
ATOM 705 N N . ARG A 1 92 ? 19.776 0.121 -15.577 1.00 46.81 92 ARG A N 1
ATOM 706 C CA . ARG A 1 92 ? 20.615 -1.020 -15.218 1.00 46.81 92 ARG A CA 1
ATOM 707 C C . ARG A 1 92 ? 21.734 -1.122 -16.276 1.00 46.81 92 ARG A C 1
ATOM 709 O O . ARG A 1 92 ? 21.731 -2.022 -17.099 1.00 46.81 92 ARG A O 1
ATOM 716 N N . LYS A 1 93 ? 22.727 -0.224 -16.221 1.00 43.03 93 LYS A N 1
ATOM 717 C CA . LYS A 1 93 ? 24.120 -0.495 -16.609 1.00 43.03 93 LYS A CA 1
ATOM 718 C C . LYS A 1 93 ? 24.783 -1.290 -15.478 1.00 43.03 93 LYS A C 1
ATOM 720 O O . LYS A 1 93 ? 25.945 -1.109 -15.156 1.00 43.03 93 LYS A O 1
ATOM 725 N N . SER A 1 94 ? 24.041 -2.200 -14.850 1.00 40.81 94 SER A N 1
ATOM 726 C CA . SER A 1 94 ? 24.694 -3.380 -14.316 1.00 40.81 94 SER A CA 1
ATOM 727 C C . SER A 1 94 ? 24.926 -4.248 -15.532 1.00 40.81 94 SER A C 1
ATOM 729 O O . SER A 1 94 ? 23.984 -4.621 -16.230 1.00 40.81 94 SER A O 1
ATOM 731 N N . THR A 1 95 ? 26.190 -4.533 -15.797 1.00 41.78 95 THR A N 1
ATOM 732 C CA . THR A 1 95 ? 26.633 -5.710 -16.530 1.00 41.78 95 THR A CA 1
ATOM 733 C C . THR A 1 95 ? 25.972 -6.935 -15.888 1.00 41.78 95 THR A C 1
ATOM 735 O O . THR A 1 95 ? 26.554 -7.619 -15.057 1.00 41.78 95 THR A O 1
ATOM 738 N N . LEU A 1 96 ? 24.700 -7.181 -16.199 1.00 43.03 96 LEU A N 1
ATOM 739 C CA . LEU A 1 96 ? 23.977 -8.378 -15.808 1.00 43.03 96 LEU A CA 1
ATOM 740 C C . LEU A 1 96 ? 24.273 -9.415 -16.879 1.00 43.03 96 LEU A C 1
ATOM 742 O O . LEU A 1 96 ? 23.450 -9.741 -17.738 1.00 43.03 96 LEU A O 1
ATOM 746 N N . THR A 1 97 ? 25.484 -9.956 -16.791 1.00 42.19 97 THR A N 1
ATOM 747 C CA . THR A 1 97 ? 25.728 -11.345 -17.152 1.00 42.19 97 THR A CA 1
ATOM 748 C C . THR A 1 97 ? 24.718 -12.177 -16.358 1.00 42.19 97 THR A C 1
ATOM 750 O O . THR A 1 97 ? 24.939 -12.487 -15.194 1.00 42.19 97 THR A O 1
ATOM 753 N N . GLY A 1 98 ? 23.553 -12.442 -16.956 1.00 45.19 98 GLY A N 1
ATOM 754 C CA . GLY A 1 98 ? 22.513 -13.276 -16.353 1.00 45.19 98 GLY A CA 1
ATOM 755 C C . GLY A 1 98 ? 21.151 -12.629 -16.084 1.00 45.19 98 GLY A C 1
ATOM 756 O O . GLY A 1 98 ? 20.440 -13.140 -15.224 1.00 45.19 98 GLY A O 1
ATOM 757 N N . VAL A 1 99 ? 20.710 -11.583 -16.807 1.00 51.12 99 VAL A N 1
ATOM 758 C CA . VAL A 1 99 ? 19.247 -11.362 -16.890 1.00 51.12 99 VAL A CA 1
ATOM 759 C C . VAL A 1 99 ? 18.660 -12.592 -17.566 1.00 51.12 99 VAL A C 1
ATOM 761 O O . VAL A 1 99 ? 19.006 -12.908 -18.707 1.00 51.12 99 VAL A O 1
ATOM 764 N N . SER A 1 100 ? 17.818 -13.318 -16.838 1.00 55.03 100 SER A N 1
ATOM 765 C CA . SER A 1 100 ? 17.200 -14.557 -17.283 1.00 55.03 100 SER A CA 1
ATOM 766 C C . SER A 1 100 ? 16.647 -14.365 -18.692 1.00 55.03 100 SER A C 1
ATOM 768 O O . SER A 1 100 ? 15.679 -13.636 -18.905 1.00 55.03 100 SER A O 1
ATOM 770 N N . LYS A 1 101 ? 17.246 -15.049 -19.671 1.00 67.88 101 LYS A N 1
ATOM 771 C CA . LYS A 1 101 ? 16.726 -15.200 -21.036 1.00 67.88 101 LYS A CA 1
ATOM 772 C C . LYS A 1 101 ? 15.478 -16.100 -21.008 1.00 67.88 101 LYS A C 1
ATOM 774 O O . LYS A 1 101 ? 15.342 -16.989 -21.843 1.00 67.88 101 LYS A O 1
ATOM 779 N N . ALA A 1 102 ? 14.572 -15.882 -20.067 1.00 81.81 102 ALA A N 1
ATOM 780 C CA . ALA A 1 102 ? 13.404 -16.693 -19.788 1.00 81.81 102 ALA A CA 1
ATOM 781 C C . ALA A 1 102 ? 12.133 -15.879 -20.040 1.00 81.81 102 ALA A C 1
ATOM 783 O O . ALA A 1 102 ? 12.088 -14.671 -19.815 1.00 81.81 102 ALA A O 1
ATOM 784 N N . CYS A 1 103 ? 11.092 -16.541 -20.529 1.00 87.19 103 CYS A N 1
ATOM 785 C CA . CYS A 1 103 ? 9.777 -15.934 -20.657 1.00 87.19 103 CYS A CA 1
ATOM 786 C C . CYS A 1 103 ? 9.249 -15.550 -19.269 1.00 87.19 103 CYS A C 1
ATOM 788 O O . CYS A 1 103 ? 9.187 -16.388 -18.381 1.00 87.19 103 CYS A O 1
ATOM 790 N N . SER A 1 104 ? 8.793 -14.315 -19.082 1.00 85.12 104 SER A N 1
ATOM 791 C CA . SER A 1 104 ? 8.258 -13.850 -17.794 1.00 85.12 104 SER A CA 1
ATOM 792 C C . SER A 1 104 ? 6.911 -14.468 -17.404 1.00 85.12 104 SER A C 1
ATOM 794 O O . SER A 1 104 ? 6.449 -14.244 -16.294 1.00 85.12 104 SER A O 1
ATOM 796 N N . SER A 1 105 ? 6.278 -15.230 -18.299 1.00 84.38 105 SER A N 1
ATOM 797 C CA . SER A 1 105 ? 4.996 -15.890 -18.037 1.00 84.38 105 SER A CA 1
ATOM 798 C C . SER A 1 105 ? 5.132 -17.373 -17.705 1.00 84.38 105 SER A C 1
ATOM 800 O O . SER A 1 105 ? 4.441 -17.856 -16.820 1.00 84.38 105 SER A O 1
ATOM 802 N N . CYS A 1 106 ? 6.009 -18.101 -18.402 1.00 87.88 106 CYS A N 1
ATOM 803 C CA . CYS A 1 106 ? 6.217 -19.537 -18.176 1.00 87.88 106 CYS A CA 1
ATOM 804 C C . CYS A 1 106 ? 7.602 -19.882 -17.615 1.00 87.88 106 CYS A C 1
ATOM 806 O O . CYS A 1 106 ? 7.895 -21.053 -17.402 1.00 87.88 106 CYS A O 1
ATOM 808 N N . VAL A 1 107 ? 8.474 -18.885 -17.429 1.00 86.00 107 VAL A N 1
ATOM 809 C CA . VAL A 1 107 ? 9.855 -19.007 -16.919 1.00 86.00 107 VAL A CA 1
ATOM 810 C C . VAL A 1 107 ? 10.766 -19.887 -17.797 1.00 86.00 107 VAL A C 1
ATOM 812 O O . VAL A 1 107 ? 11.943 -20.076 -17.509 1.00 86.00 107 VAL A O 1
ATOM 815 N N . ARG A 1 108 ? 10.276 -20.372 -18.947 1.00 82.69 108 ARG A N 1
ATOM 816 C CA . ARG A 1 108 ? 11.062 -21.173 -19.895 1.00 82.69 108 ARG A CA 1
ATOM 817 C C . ARG A 1 108 ? 12.001 -20.299 -20.717 1.00 82.69 108 ARG A C 1
ATOM 819 O O . ARG A 1 108 ? 11.601 -19.261 -21.254 1.00 82.69 108 ARG A O 1
ATOM 826 N N . SER A 1 109 ? 13.235 -20.760 -20.874 1.00 78.06 109 SER A N 1
ATOM 827 C CA . SER A 1 109 ? 14.222 -20.158 -21.770 1.00 78.06 109 SER A CA 1
ATOM 828 C C . SER A 1 109 ? 13.953 -20.587 -23.210 1.00 78.06 109 SER A C 1
ATOM 830 O O . SER A 1 109 ? 14.124 -21.749 -23.556 1.00 78.06 109 SER A O 1
ATOM 832 N N . VAL A 1 110 ? 13.520 -19.650 -24.055 1.00 71.62 110 VAL A N 1
ATOM 833 C CA . VAL A 1 110 ? 13.233 -19.892 -25.483 1.00 71.62 110 VAL A CA 1
ATOM 834 C C . VAL A 1 110 ? 14.116 -18.983 -26.333 1.00 71.62 110 VAL A C 1
ATOM 836 O O . VAL A 1 110 ? 14.314 -17.829 -25.968 1.00 71.62 110 VAL A O 1
ATOM 839 N N . ALA A 1 111 ? 14.676 -19.475 -27.441 1.00 69.06 111 ALA A N 1
ATOM 840 C CA . ALA A 1 111 ? 15.579 -18.690 -28.291 1.00 69.06 111 ALA A CA 1
ATOM 841 C C . ALA A 1 111 ? 14.881 -17.476 -28.936 1.00 69.06 111 ALA A C 1
ATOM 843 O O . ALA A 1 111 ? 15.415 -16.372 -28.887 1.00 69.06 111 ALA A O 1
ATOM 844 N N . ALA A 1 112 ? 13.662 -17.664 -29.450 1.00 72.31 112 ALA A N 1
ATOM 845 C CA . ALA A 1 112 ? 12.825 -16.596 -29.994 1.00 72.31 112 ALA A CA 1
ATOM 846 C C . ALA A 1 112 ? 11.905 -16.017 -28.909 1.00 72.31 112 ALA A C 1
ATOM 848 O O . ALA A 1 112 ? 11.133 -16.750 -28.279 1.00 72.31 112 ALA A O 1
ATOM 849 N N . LYS A 1 113 ? 11.992 -14.704 -28.688 1.00 81.12 113 LYS A N 1
ATOM 850 C CA . LYS A 1 113 ? 11.214 -13.979 -27.681 1.00 81.12 113 LYS A CA 1
ATOM 851 C C . LYS A 1 113 ? 10.730 -12.665 -28.253 1.00 81.12 113 LYS A C 1
ATOM 853 O O . LYS A 1 113 ? 11.475 -11.996 -28.954 1.00 81.12 113 LYS A O 1
ATOM 858 N N . GLU A 1 114 ? 9.531 -12.300 -27.846 1.00 86.31 114 GLU A N 1
ATOM 859 C CA . GLU A 1 114 ? 8.923 -11.011 -28.128 1.00 86.31 114 GLU A CA 1
ATOM 860 C C . GLU A 1 114 ? 8.831 -10.197 -26.834 1.00 86.31 114 GLU A C 1
ATOM 862 O O . GLU A 1 114 ? 8.895 -10.754 -25.733 1.00 86.31 114 GLU A O 1
ATOM 867 N N . THR A 1 115 ? 8.653 -8.884 -26.947 1.00 89.06 115 THR A N 1
ATOM 868 C CA . THR A 1 115 ? 8.513 -7.988 -25.790 1.00 89.06 115 THR A CA 1
ATOM 869 C C . THR A 1 115 ? 7.060 -7.552 -25.641 1.00 89.06 115 THR A C 1
ATOM 871 O O . THR A 1 115 ? 6.438 -7.089 -26.594 1.00 89.06 115 THR A O 1
ATOM 874 N N . CYS A 1 116 ? 6.499 -7.695 -24.437 1.00 87.62 116 CYS A N 1
ATOM 875 C CA . CYS A 1 116 ? 5.147 -7.218 -24.147 1.00 87.62 116 CYS A CA 1
ATOM 876 C C . CYS A 1 116 ? 5.103 -5.682 -24.144 1.00 87.62 116 CYS A C 1
ATOM 878 O O . CYS A 1 116 ? 5.812 -5.064 -23.357 1.00 87.62 116 CYS A O 1
ATOM 880 N N . SER A 1 117 ? 4.217 -5.062 -24.922 1.00 84.62 117 SER A N 1
ATOM 881 C CA . SER A 1 117 ? 4.113 -3.598 -25.021 1.00 84.62 117 SER A CA 1
ATOM 882 C C . SER A 1 117 ? 3.610 -2.906 -23.746 1.00 84.62 117 SER A C 1
ATOM 884 O O . SER A 1 117 ? 3.682 -1.690 -23.653 1.00 84.62 117 SER A O 1
ATOM 886 N N . GLN A 1 118 ? 3.053 -3.658 -22.789 1.00 82.31 118 GLN A N 1
ATOM 887 C CA . GLN A 1 118 ? 2.456 -3.106 -21.563 1.00 82.31 118 GLN A CA 1
ATOM 888 C C . GLN A 1 118 ? 3.351 -3.222 -20.333 1.00 82.31 118 GLN A C 1
ATOM 890 O O . GLN A 1 118 ? 3.327 -2.371 -19.450 1.00 82.31 118 GLN A O 1
ATOM 895 N N . CYS A 1 119 ? 4.106 -4.315 -20.226 1.00 83.25 119 CYS A N 1
ATOM 896 C CA . CYS A 1 119 ? 4.990 -4.544 -19.085 1.00 83.25 119 CYS A CA 1
ATOM 897 C C . CYS A 1 119 ? 6.460 -4.695 -19.470 1.00 83.25 119 CYS A C 1
ATOM 899 O O . CYS A 1 119 ? 7.268 -4.938 -18.579 1.00 83.25 119 CYS A O 1
ATOM 901 N N . GLU A 1 120 ? 6.780 -4.573 -20.763 1.00 84.69 120 GLU A N 1
ATOM 902 C CA . GLU A 1 120 ? 8.132 -4.570 -21.346 1.00 84.69 120 GLU A CA 1
ATOM 903 C C . GLU A 1 120 ? 8.971 -5.808 -21.002 1.00 84.69 120 GLU A C 1
ATOM 905 O O . GLU A 1 120 ? 10.195 -5.826 -21.094 1.00 84.69 120 GLU A O 1
ATOM 910 N N . ARG A 1 121 ? 8.296 -6.892 -20.617 1.00 85.50 121 ARG A N 1
ATOM 911 C CA . ARG A 1 121 ? 8.912 -8.171 -20.271 1.00 85.50 121 ARG A CA 1
ATOM 912 C C . ARG A 1 121 ? 8.957 -9.113 -21.469 1.00 85.50 121 ARG A C 1
ATOM 914 O O . ARG A 1 121 ? 8.023 -9.144 -22.275 1.00 85.50 121 ARG A O 1
ATOM 921 N N . TYR A 1 122 ? 10.007 -9.933 -21.532 1.00 87.94 122 TYR A N 1
ATOM 922 C CA . TYR A 1 122 ? 10.164 -10.956 -22.563 1.00 87.94 122 TYR A CA 1
ATOM 923 C C . TYR A 1 122 ? 9.128 -12.074 -22.427 1.00 87.94 122 TYR A C 1
ATOM 925 O O . TYR A 1 122 ? 8.942 -12.656 -21.354 1.00 87.94 122 TYR A O 1
ATOM 933 N N . VAL A 1 123 ? 8.511 -12.448 -23.542 1.00 89.81 123 VAL A N 1
ATOM 934 C CA . VAL A 1 123 ? 7.542 -13.538 -23.640 1.00 89.81 123 VAL A CA 1
ATOM 935 C C . VAL A 1 123 ? 7.851 -14.456 -24.814 1.00 89.81 123 VAL A C 1
ATOM 937 O O . VAL A 1 123 ? 8.323 -14.021 -25.860 1.00 89.81 123 VAL A O 1
ATOM 940 N N . CYS A 1 124 ? 7.615 -15.755 -24.637 1.00 89.94 124 CYS A N 1
ATOM 941 C CA . CYS A 1 124 ? 7.688 -16.698 -25.748 1.00 89.94 124 CYS A CA 1
ATOM 942 C C . CYS A 1 124 ? 6.422 -16.600 -26.610 1.00 89.94 124 CYS A C 1
ATOM 944 O O . CYS A 1 124 ? 5.386 -16.122 -26.141 1.00 89.94 124 CYS A O 1
ATOM 946 N N . LYS A 1 125 ? 6.484 -17.134 -27.837 1.00 86.50 125 LYS A N 1
ATOM 947 C CA . LYS A 1 125 ? 5.351 -17.154 -28.779 1.00 86.50 125 LYS A CA 1
ATOM 948 C C . LYS A 1 125 ? 4.069 -17.763 -28.191 1.00 86.50 125 LYS A C 1
ATOM 950 O O . LYS A 1 125 ? 2.978 -17.340 -28.543 1.00 86.50 125 LYS A O 1
ATOM 955 N N . GLN A 1 126 ? 4.200 -18.705 -27.254 1.00 87.31 126 GLN A N 1
ATOM 956 C CA . GLN A 1 126 ? 3.058 -19.340 -26.585 1.00 87.31 126 GLN A CA 1
ATOM 957 C C . GLN A 1 126 ? 2.418 -18.464 -25.496 1.00 87.31 126 GLN A C 1
ATOM 959 O O . GLN A 1 126 ? 1.249 -18.632 -25.166 1.00 87.31 126 GLN A O 1
ATOM 964 N N . CYS A 1 127 ? 3.182 -17.545 -24.905 1.00 89.06 127 CYS A N 1
ATOM 965 C CA . CYS A 1 127 ? 2.720 -16.676 -23.822 1.00 89.06 127 CYS A CA 1
ATOM 966 C C . CYS A 1 127 ? 2.353 -15.266 -24.298 1.00 89.06 127 CYS A C 1
ATOM 968 O O . CYS A 1 127 ? 1.924 -14.442 -23.486 1.00 89.06 127 CYS A O 1
ATOM 970 N N . CYS A 1 128 ? 2.536 -14.979 -25.587 1.00 88.19 128 CYS A N 1
ATOM 971 C CA . CYS A 1 128 ? 2.150 -13.720 -26.196 1.00 88.19 128 CYS A CA 1
ATOM 972 C C . CYS A 1 128 ? 0.814 -13.842 -26.937 1.00 88.19 128 CYS A C 1
ATOM 974 O O . CYS A 1 128 ? 0.513 -14.868 -27.542 1.00 88.19 128 CYS A O 1
ATOM 976 N N . LYS A 1 129 ? 0.026 -12.771 -26.911 1.00 88.31 129 LYS A N 1
ATOM 977 C CA . LYS A 1 129 ? -1.148 -12.562 -27.756 1.00 88.31 129 LYS A CA 1
ATOM 978 C C . LYS A 1 129 ? -0.939 -11.282 -28.558 1.00 88.31 129 LYS A C 1
ATOM 980 O O . LYS A 1 129 ? -0.295 -10.351 -28.078 1.00 88.31 129 LYS A O 1
ATOM 985 N N . VAL A 1 130 ? -1.503 -11.229 -29.757 1.00 87.19 130 VAL A N 1
ATOM 986 C CA . VAL A 1 130 ? -1.496 -10.024 -30.592 1.00 87.19 130 VAL A CA 1
ATOM 987 C C . VAL A 1 130 ? -2.812 -9.285 -30.385 1.00 87.19 130 VAL A C 1
ATOM 989 O O . VAL A 1 130 ? -3.888 -9.875 -30.470 1.00 87.19 130 VAL A O 1
ATOM 992 N N . CYS A 1 131 ? -2.735 -7.993 -30.089 1.00 82.44 131 CYS A N 1
ATOM 993 C CA . CYS A 1 131 ? -3.907 -7.144 -29.957 1.00 82.44 131 CYS A CA 1
ATOM 994 C C . CYS A 1 131 ? -4.617 -7.003 -31.309 1.00 82.44 131 CYS A C 1
ATOM 996 O O . CYS A 1 131 ? -4.031 -6.490 -32.259 1.00 82.44 131 CYS A O 1
ATOM 998 N N . SER A 1 132 ? -5.900 -7.358 -31.383 1.00 82.94 132 SER A N 1
ATOM 999 C CA . SER A 1 132 ? -6.687 -7.221 -32.618 1.00 82.94 132 SER A CA 1
ATOM 1000 C C . SER A 1 132 ? -6.878 -5.769 -33.074 1.00 82.94 132 SER A C 1
ATOM 1002 O O . SER A 1 132 ? -7.190 -5.538 -34.233 1.00 82.94 132 SER A O 1
ATOM 1004 N N . CYS A 1 133 ? -6.709 -4.785 -32.184 1.00 76.50 133 CYS A N 1
ATOM 1005 C CA . CYS A 1 133 ? -6.930 -3.372 -32.509 1.00 76.50 133 CYS A CA 1
ATOM 1006 C C . CYS A 1 133 ? -5.673 -2.642 -32.994 1.00 76.50 133 CYS A C 1
ATOM 1008 O O . CYS A 1 133 ? -5.785 -1.697 -33.763 1.00 76.50 133 CYS A O 1
ATOM 1010 N N . CYS A 1 134 ? -4.491 -3.014 -32.502 1.00 82.50 134 CYS A N 1
ATOM 1011 C CA . CYS A 1 134 ? -3.252 -2.278 -32.779 1.00 82.50 134 CYS A CA 1
ATOM 1012 C C . CYS A 1 134 ? -2.061 -3.182 -33.095 1.00 82.50 134 CYS A C 1
ATOM 1014 O O . CYS A 1 134 ? -0.930 -2.711 -33.133 1.00 82.50 134 CYS A O 1
ATOM 1016 N N . SER A 1 135 ? -2.285 -4.485 -33.286 1.00 84.31 135 SER A N 1
ATOM 1017 C CA . SER A 1 135 ? -1.255 -5.502 -33.552 1.00 84.31 135 SER A CA 1
ATOM 1018 C C . SER A 1 135 ? -0.123 -5.591 -32.515 1.00 84.31 135 SER A C 1
ATOM 1020 O O . SER A 1 135 ? 0.849 -6.314 -32.712 1.00 84.31 135 SER A O 1
ATOM 1022 N N . ALA A 1 136 ? -0.251 -4.904 -31.378 1.00 86.81 136 ALA A N 1
ATOM 1023 C CA . ALA A 1 136 ? 0.747 -4.923 -30.321 1.00 86.81 136 ALA A CA 1
ATOM 1024 C C . ALA A 1 136 ? 0.816 -6.294 -29.637 1.00 86.81 136 ALA A C 1
ATOM 1026 O O . ALA A 1 136 ? -0.210 -6.941 -29.407 1.00 86.81 136 ALA A O 1
ATOM 1027 N N . ILE A 1 137 ? 2.027 -6.710 -29.271 1.00 88.50 137 ILE A N 1
ATOM 1028 C CA . ILE A 1 137 ? 2.284 -7.969 -28.571 1.00 88.50 137 ILE A CA 1
ATOM 1029 C C . ILE A 1 137 ? 2.060 -7.765 -27.071 1.00 88.50 137 ILE A C 1
ATOM 1031 O O . ILE A 1 137 ? 2.656 -6.887 -26.451 1.00 88.50 137 ILE A O 1
ATOM 1035 N N . ILE A 1 138 ? 1.209 -8.592 -26.468 1.00 89.25 138 ILE A N 1
ATOM 1036 C CA . ILE A 1 138 ? 0.799 -8.488 -25.064 1.00 89.25 138 ILE A CA 1
ATOM 1037 C C . ILE A 1 138 ? 0.971 -9.856 -24.392 1.00 89.25 138 ILE A C 1
ATOM 1039 O O . ILE A 1 138 ? 0.630 -10.884 -24.971 1.00 89.25 138 ILE A O 1
ATOM 1043 N N . CYS A 1 139 ? 1.502 -9.905 -23.169 1.00 88.50 139 CYS A N 1
ATOM 1044 C CA . CYS A 1 139 ? 1.614 -11.161 -22.422 1.00 88.50 139 CYS A CA 1
ATOM 1045 C C . CYS A 1 139 ? 0.248 -11.645 -21.910 1.00 88.50 139 CYS A C 1
ATOM 1047 O O . CYS A 1 139 ? -0.657 -10.838 -21.696 1.00 88.50 139 CYS A O 1
ATOM 1049 N N . SER A 1 140 ? 0.113 -12.950 -21.653 1.00 84.81 140 SER A N 1
ATOM 1050 C CA . SER A 1 140 ? -1.109 -13.545 -21.085 1.00 84.81 140 SER A CA 1
ATOM 1051 C C . SER A 1 140 ? -1.618 -12.787 -19.851 1.00 84.81 140 SER A C 1
ATOM 1053 O O . SER A 1 140 ? -2.781 -12.401 -19.811 1.00 84.81 140 SER A O 1
ATOM 1055 N N . PHE A 1 141 ? -0.724 -12.438 -18.927 1.00 82.25 141 PHE A N 1
ATOM 1056 C CA . PHE A 1 141 ? -1.058 -11.667 -17.725 1.00 82.25 141 PHE A CA 1
ATOM 1057 C C . PHE A 1 141 ? -1.621 -10.270 -18.029 1.00 82.25 141 PHE A C 1
ATOM 1059 O O . PHE A 1 141 ? -2.598 -9.841 -17.426 1.00 82.25 141 PHE A O 1
ATOM 1066 N N . CYS A 1 142 ? -1.032 -9.544 -18.983 1.00 80.44 142 CYS A N 1
ATOM 1067 C CA . CYS A 1 142 ? -1.524 -8.219 -19.366 1.00 80.44 142 CYS A CA 1
ATOM 1068 C C . CYS A 1 142 ? -2.833 -8.294 -20.166 1.00 80.44 142 CYS A C 1
ATOM 1070 O O . CYS A 1 142 ? -3.566 -7.308 -20.209 1.00 80.44 142 CYS A O 1
ATOM 1072 N N . THR A 1 143 ? -3.157 -9.440 -20.778 1.00 75.12 143 THR A N 1
ATOM 1073 C CA . THR A 1 143 ? -4.440 -9.608 -21.477 1.00 75.12 143 THR A CA 1
ATOM 1074 C C . THR A 1 143 ? -5.617 -9.668 -20.508 1.00 75.12 143 THR A C 1
ATOM 1076 O O . THR A 1 143 ? -6.642 -9.057 -20.795 1.00 75.12 143 THR A O 1
ATOM 1079 N N . ASP A 1 144 ? -5.448 -10.288 -19.338 1.00 68.00 144 ASP A N 1
ATOM 1080 C CA . ASP A 1 144 ? -6.504 -10.361 -18.319 1.00 68.00 144 ASP A CA 1
ATOM 1081 C C . ASP A 1 144 ? -6.769 -8.984 -17.679 1.00 68.00 144 ASP A C 1
ATOM 1083 O O . ASP A 1 144 ? -7.919 -8.591 -17.479 1.00 68.00 144 ASP A O 1
ATOM 1087 N N . VAL A 1 145 ? -5.714 -8.186 -17.466 1.00 62.81 145 VAL A N 1
ATOM 1088 C CA . VAL A 1 145 ? -5.815 -6.809 -16.942 1.00 62.81 145 VAL A CA 1
ATOM 1089 C C . VAL A 1 145 ? -6.501 -5.863 -17.940 1.00 62.81 145 VAL A C 1
ATOM 1091 O O . VAL A 1 145 ? -7.343 -5.051 -17.556 1.00 62.81 145 VAL A O 1
ATOM 1094 N N . LEU A 1 146 ? -6.190 -5.970 -19.237 1.00 60.66 146 LEU A N 1
ATOM 1095 C CA . LEU A 1 146 ? -6.815 -5.137 -20.273 1.00 60.66 146 LEU A CA 1
ATOM 1096 C C . LEU A 1 146 ? -8.259 -5.543 -20.591 1.00 60.66 146 LEU A C 1
ATOM 1098 O O . LEU A 1 146 ? -9.045 -4.686 -21.000 1.00 60.66 146 LEU A O 1
ATOM 1102 N N . LEU A 1 147 ? -8.620 -6.818 -20.405 1.00 55.72 147 LEU A N 1
ATOM 1103 C CA . LEU A 1 147 ? -9.998 -7.282 -20.553 1.00 55.72 147 LEU A CA 1
ATOM 1104 C C . LEU A 1 147 ? -10.897 -6.648 -19.482 1.00 55.72 147 LEU A C 1
ATOM 1106 O O . LEU A 1 147 ? -11.972 -6.159 -19.815 1.00 55.72 147 LEU A O 1
ATOM 1110 N N . TRP A 1 148 ? -10.425 -6.555 -18.235 1.00 52.28 148 TRP A N 1
ATOM 1111 C CA . TRP A 1 148 ? -11.143 -5.873 -17.152 1.00 52.28 148 TRP A CA 1
ATOM 1112 C C . TRP A 1 148 ? -11.333 -4.374 -17.429 1.00 52.28 148 TRP A C 1
ATOM 1114 O O . TRP A 1 148 ? -12.441 -3.858 -17.312 1.00 52.28 148 TRP A O 1
ATOM 1124 N N . ILE A 1 149 ? -10.287 -3.680 -17.894 1.00 53.22 149 ILE A N 1
ATOM 1125 C CA . ILE A 1 149 ? -10.370 -2.247 -18.233 1.00 53.22 149 ILE A CA 1
ATOM 1126 C C . ILE A 1 149 ? -11.327 -2.007 -19.415 1.00 53.22 149 ILE A C 1
ATOM 1128 O O . ILE A 1 149 ? -12.131 -1.076 -19.378 1.00 53.22 149 ILE A O 1
ATOM 1132 N N . ARG A 1 150 ? -11.299 -2.858 -20.454 1.00 50.75 150 ARG A N 1
ATOM 1133 C CA . ARG A 1 150 ? -12.218 -2.739 -21.601 1.00 50.75 150 ARG A CA 1
ATOM 1134 C C . ARG A 1 150 ? -13.659 -3.136 -21.276 1.00 50.75 150 ARG A C 1
ATOM 1136 O O . ARG A 1 150 ? -14.555 -2.525 -21.845 1.00 50.75 150 ARG A O 1
ATOM 1143 N N . ILE A 1 151 ? -13.900 -4.111 -20.396 1.00 51.34 151 ILE A N 1
ATOM 1144 C CA . ILE A 1 151 ? -15.257 -4.462 -19.935 1.00 51.34 151 ILE A CA 1
ATOM 1145 C C . ILE A 1 151 ? -15.844 -3.311 -19.107 1.00 51.34 151 ILE A C 1
ATOM 1147 O O . ILE A 1 151 ? -16.979 -2.914 -19.357 1.00 51.34 151 ILE A O 1
ATOM 1151 N N . SER A 1 152 ? -15.056 -2.695 -18.220 1.00 50.84 152 SER A N 1
ATOM 1152 C CA . SER A 1 152 ? -15.497 -1.532 -17.436 1.00 50.84 152 SER A CA 1
ATOM 1153 C C . SER A 1 152 ? -15.754 -0.279 -18.285 1.00 50.84 152 SER A C 1
ATOM 1155 O O . SER A 1 152 ? -16.644 0.498 -17.961 1.00 50.84 152 SER A O 1
ATOM 1157 N N . MET A 1 153 ? -15.030 -0.081 -19.395 1.00 47.72 153 MET A N 1
ATOM 1158 C CA . MET A 1 153 ? -15.258 1.049 -20.315 1.00 47.72 153 MET A CA 1
ATOM 1159 C C . MET A 1 153 ? -16.304 0.778 -21.414 1.00 47.72 153 MET A C 1
ATOM 1161 O O . MET A 1 153 ? -16.679 1.701 -22.133 1.00 47.72 153 MET A O 1
ATOM 1165 N N . ARG A 1 154 ? -16.794 -0.462 -21.564 1.00 41.97 154 ARG A N 1
ATOM 1166 C CA . ARG A 1 154 ? -17.808 -0.853 -22.566 1.00 41.97 154 ARG A CA 1
ATOM 1167 C C . ARG A 1 154 ? -19.180 -1.136 -21.938 1.00 41.97 154 ARG A C 1
ATOM 1169 O O . ARG A 1 154 ? -19.932 -1.957 -22.449 1.00 41.97 154 ARG A O 1
ATOM 1176 N N . MET A 1 155 ? -19.516 -0.432 -20.859 1.00 33.66 155 MET A N 1
ATOM 1177 C CA . MET A 1 155 ? -20.894 -0.263 -20.385 1.00 33.66 155 MET A CA 1
ATOM 1178 C C . MET A 1 155 ? -21.394 1.119 -20.841 1.00 33.66 155 MET A C 1
ATOM 1180 O O . MET A 1 155 ? -21.184 2.103 -20.133 1.00 33.66 155 MET A O 1
ATOM 1184 N N . PRO A 1 156 ? -22.003 1.254 -22.035 1.00 42.41 156 PRO A N 1
ATOM 1185 C CA . PRO A 1 156 ? -22.735 2.466 -22.367 1.00 42.41 156 PRO A CA 1
ATOM 1186 C C . PRO A 1 156 ? -23.999 2.538 -21.503 1.00 42.41 156 PRO A C 1
ATOM 1188 O O . PRO A 1 156 ? -24.834 1.635 -21.516 1.00 42.41 156 PRO A O 1
ATOM 1191 N N . ALA A 1 157 ? -24.119 3.634 -20.758 1.00 46.03 157 ALA A N 1
ATOM 1192 C CA . ALA A 1 157 ? -25.325 4.040 -20.058 1.00 46.03 157 ALA A CA 1
ATOM 1193 C C . ALA A 1 157 ? -26.494 4.180 -21.048 1.00 46.03 157 ALA A C 1
ATOM 1195 O O . ALA A 1 157 ? -26.583 5.163 -21.780 1.00 46.03 157 ALA A O 1
ATOM 1196 N N . VAL A 1 158 ? -27.395 3.201 -21.073 1.00 50.16 158 VAL A N 1
ATOM 1197 C CA . VAL A 1 158 ? -28.716 3.306 -21.704 1.00 50.16 158 VAL A CA 1
ATOM 1198 C C . VAL A 1 158 ? -29.708 2.584 -20.795 1.00 50.16 158 VAL A C 1
ATOM 1200 O O . VAL A 1 158 ? -29.422 1.467 -20.376 1.00 50.16 158 VAL A O 1
ATOM 1203 N N . LEU A 1 159 ? -30.864 3.225 -20.558 1.00 42.41 159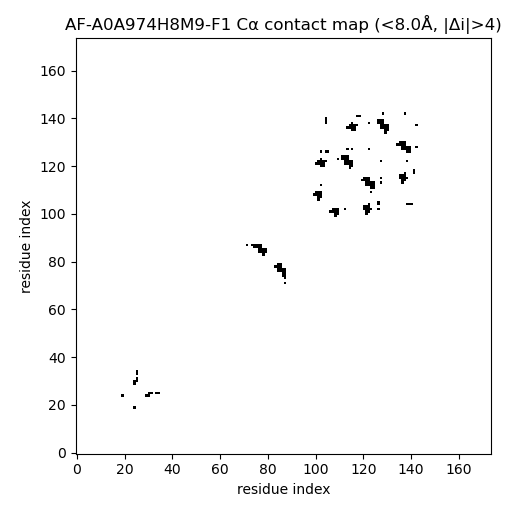 LEU A N 1
ATOM 1204 C CA . LEU A 1 159 ? -31.957 2.944 -19.598 1.00 42.41 159 LEU A CA 1
ATOM 1205 C C . LEU A 1 159 ? -31.802 3.813 -18.330 1.00 42.41 159 LEU A C 1
ATOM 1207 O O . LEU A 1 159 ? -30.888 3.605 -17.553 1.00 42.41 159 LEU A O 1
ATOM 1211 N N . GLN A 1 160 ? -32.628 4.817 -18.024 1.00 38.72 160 GLN A N 1
ATOM 1212 C CA . GLN A 1 160 ? -34.006 5.107 -18.412 1.00 38.72 160 GLN A CA 1
ATOM 1213 C C . GLN A 1 160 ? -34.233 6.627 -18.380 1.00 38.72 160 GLN A C 1
ATOM 1215 O O . GLN A 1 160 ? -33.969 7.282 -17.378 1.00 38.72 160 GLN A O 1
ATOM 1220 N N . GLY A 1 161 ? -34.776 7.179 -19.460 1.00 40.97 161 GLY A N 1
ATOM 1221 C CA . GLY A 1 161 ? -35.278 8.549 -19.509 1.00 40.97 161 GLY A CA 1
ATOM 1222 C C . GLY A 1 161 ? -36.571 8.562 -20.302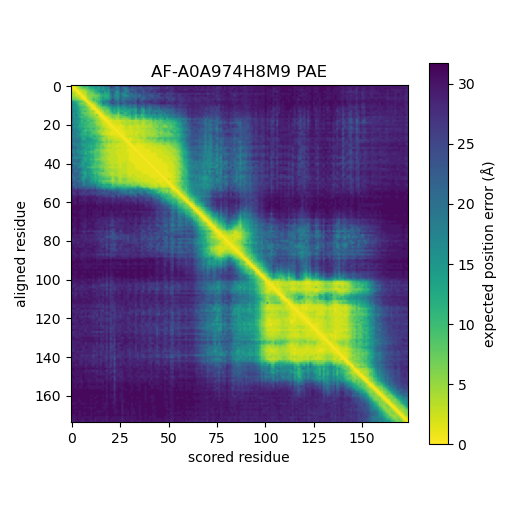 1.00 40.97 161 GLY A C 1
ATOM 1223 O O . GLY A 1 161 ? -36.588 9.020 -21.438 1.00 40.97 161 GLY A O 1
ATOM 1224 N N . ASN A 1 162 ? -37.638 7.986 -19.738 1.00 40.62 162 ASN A N 1
ATOM 1225 C CA . ASN A 1 162 ? -38.956 8.001 -20.365 1.00 40.62 162 ASN A CA 1
ATOM 1226 C C . ASN A 1 162 ? -39.963 8.734 -19.470 1.00 40.62 162 ASN A C 1
ATOM 1228 O O . ASN A 1 162 ? -40.502 8.183 -18.515 1.00 40.62 162 ASN A O 1
ATOM 1232 N N . LYS A 1 163 ? -40.130 10.018 -19.800 1.00 45.12 163 LYS A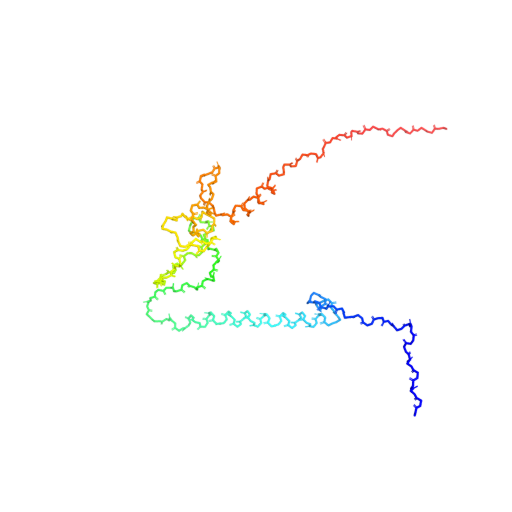 N 1
ATOM 1233 C CA . LYS A 1 163 ? -41.364 10.815 -19.805 1.00 45.12 163 LYS A CA 1
ATOM 1234 C C . LYS A 1 163 ? -42.502 10.330 -18.889 1.00 45.12 163 LYS A C 1
ATOM 1236 O O . LYS A 1 163 ? -43.222 9.396 -19.231 1.00 45.12 163 LYS A O 1
ATOM 1241 N N . ARG A 1 164 ? -42.795 11.103 -17.840 1.00 37.66 164 ARG A N 1
ATOM 1242 C CA . ARG A 1 164 ? -44.185 11.401 -17.465 1.00 37.66 164 ARG A CA 1
ATOM 1243 C C . ARG A 1 164 ? -44.342 12.902 -17.306 1.00 37.66 164 ARG A C 1
ATOM 1245 O O . ARG A 1 164 ? -43.811 13.503 -16.384 1.00 37.66 164 ARG A O 1
ATOM 1252 N N . THR A 1 165 ? -45.022 13.460 -18.292 1.00 39.97 165 THR A N 1
ATOM 1253 C CA . THR A 1 165 ? -45.613 14.788 -18.310 1.00 39.97 165 THR A CA 1
ATOM 1254 C C . THR A 1 165 ? -46.704 14.896 -17.251 1.00 39.97 165 THR A C 1
ATOM 1256 O O . THR A 1 165 ? -47.465 13.948 -17.041 1.00 39.97 165 THR A O 1
ATOM 1259 N N . ASP A 1 166 ? -46.763 16.071 -16.635 1.00 37.38 166 ASP A N 1
ATOM 1260 C CA . ASP A 1 166 ? -47.848 16.589 -15.812 1.00 37.38 166 ASP A CA 1
ATOM 1261 C C . ASP A 1 166 ? -49.243 16.301 -16.375 1.00 37.38 166 ASP A C 1
ATOM 1263 O O . ASP A 1 166 ? -49.487 16.456 -17.572 1.00 37.38 166 ASP A O 1
ATOM 1267 N N . SER A 1 167 ? -50.189 15.986 -15.486 1.00 40.00 167 SER A N 1
ATOM 1268 C CA . SER A 1 167 ? -51.592 16.329 -15.710 1.00 40.00 167 SER A CA 1
ATOM 1269 C C . SER A 1 167 ? -52.343 16.492 -14.385 1.00 40.00 167 SER A C 1
ATOM 1271 O O . SER A 1 167 ? -52.696 15.524 -13.722 1.00 40.00 167 SER A O 1
ATOM 1273 N N . PHE A 1 168 ? -52.572 17.764 -14.052 1.00 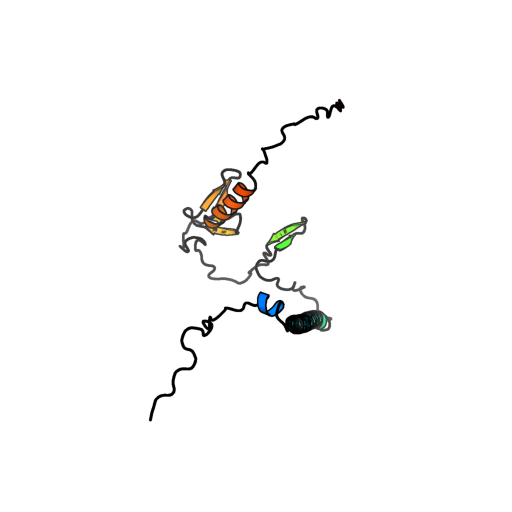41.66 168 PHE A N 1
ATOM 1274 C CA . PHE A 1 168 ? -53.799 18.326 -13.483 1.00 41.66 168 PHE A CA 1
ATOM 1275 C C . PHE A 1 168 ? -54.412 17.679 -12.229 1.00 41.66 168 PHE A C 1
ATOM 1277 O O . PHE A 1 168 ? -55.266 16.798 -12.291 1.00 41.66 168 PHE A O 1
ATOM 1284 N N . ALA A 1 169 ? -54.105 18.293 -11.084 1.00 38.41 169 ALA A N 1
ATOM 1285 C CA . ALA A 1 169 ? -55.007 18.351 -9.943 1.00 38.41 169 ALA A CA 1
ATOM 1286 C C . ALA A 1 169 ? -56.185 19.288 -10.277 1.00 38.41 169 ALA A C 1
ATOM 1288 O O . ALA A 1 169 ? -56.028 20.509 -10.312 1.00 38.41 169 ALA A O 1
ATOM 1289 N N . GLN A 1 170 ? -57.369 18.726 -10.529 1.00 44.78 170 GLN A N 1
ATOM 1290 C CA . GLN A 1 170 ? -58.619 19.481 -10.483 1.00 44.78 170 GLN A CA 1
ATOM 1291 C C . GLN A 1 170 ? -59.207 19.406 -9.076 1.00 44.78 170 GLN A C 1
ATOM 1293 O O . GLN A 1 170 ? -59.545 18.341 -8.563 1.00 44.78 170 GLN A O 1
ATOM 1298 N N . LEU A 1 171 ? -59.324 20.588 -8.472 1.00 44.44 171 LEU A N 1
ATOM 1299 C CA . LEU A 1 171 ? -60.206 20.868 -7.353 1.00 44.44 171 LEU A CA 1
ATOM 1300 C C . LEU A 1 171 ? -61.655 20.527 -7.723 1.00 44.44 171 LEU A C 1
ATOM 1302 O O . LEU A 1 171 ? -62.159 20.990 -8.743 1.00 44.44 171 LEU A O 1
ATOM 1306 N N . GLY A 1 172 ? -62.349 19.824 -6.832 1.00 34.69 172 GLY A N 1
ATOM 1307 C CA . GLY A 1 172 ? -63.793 19.628 -6.901 1.00 34.69 172 GLY A CA 1
ATOM 1308 C C . GLY A 1 172 ? -64.380 19.479 -5.506 1.00 34.69 172 GLY A C 1
ATOM 1309 O O . GLY A 1 172 ? -64.479 18.375 -4.988 1.00 34.69 172 GLY A O 1
ATOM 1310 N N . ARG A 1 173 ? -64.752 20.609 -4.892 1.00 42.75 173 ARG A N 1
ATOM 1311 C CA . ARG A 1 173 ? -65.718 20.645 -3.786 1.00 42.75 173 ARG A CA 1
ATOM 1312 C C . ARG A 1 173 ? -67.101 20.307 -4.346 1.00 42.75 173 ARG A C 1
ATOM 1314 O O . ARG A 1 173 ? -67.540 21.011 -5.256 1.00 42.75 173 ARG A O 1
ATOM 1321 N N . LYS A 1 174 ? -67.789 19.340 -3.746 1.00 44.78 174 LYS A N 1
ATOM 1322 C CA . LYS A 1 174 ? -69.148 19.450 -3.188 1.00 44.78 174 LYS A CA 1
ATOM 1323 C C . LYS A 1 174 ? -69.534 18.132 -2.536 1.00 44.78 174 LYS A C 1
ATOM 1325 O O . LYS A 1 174 ? -69.271 17.086 -3.161 1.00 44.78 174 LYS A O 1
#